Protein AF-A0A0M8PKC6-F1 (afdb_monomer)

Foldseek 3Di:
DDDDDDPDQPPVNDDQFAQPLVCLQVQPVQFVQLQQAWEWEAEPVLKTADDVLAGDTDRSCVVHSGDDFQKAWRHDRPHHTYIYHYDHDDDDHIDHCVVRLVRHDSNRNSSSVSRSQLSVCVVPPQADPPPRAGWGDGSRSQWIAGPPPRDIGGRDDDDDDD

Structure (mmCIF, N/CA/C/O backbone):
data_AF-A0A0M8PKC6-F1
#
_entry.id   AF-A0A0M8PKC6-F1
#
loop_
_atom_site.group_PDB
_atom_site.id
_atom_site.type_symbol
_atom_site.label_atom_id
_atom_site.label_alt_id
_atom_site.label_comp_id
_atom_site.label_asym_id
_atom_site.label_entity_id
_atom_site.label_seq_id
_atom_site.pdbx_PDB_ins_code
_atom_site.Cartn_x
_atom_site.Cartn_y
_atom_site.Cartn_z
_atom_site.occupancy
_atom_site.B_iso_or_equiv
_atom_site.auth_seq_id
_atom_site.auth_comp_id
_atom_site.auth_asym_id
_atom_site.auth_atom_id
_atom_site.pdbx_PDB_model_num
ATOM 1 N N . MET A 1 1 ? -5.635 -29.860 -12.123 1.00 52.88 1 MET A N 1
ATOM 2 C CA . MET A 1 1 ? -4.457 -29.825 -11.229 1.00 52.88 1 MET A CA 1
ATOM 3 C C . MET A 1 1 ? -4.977 -29.743 -9.805 1.00 52.88 1 MET A C 1
ATOM 5 O O . MET A 1 1 ? -5.808 -28.886 -9.541 1.00 52.88 1 MET A O 1
ATOM 9 N N . SER A 1 2 ? -4.595 -30.678 -8.936 1.00 62.81 2 SER A N 1
ATOM 10 C CA . SER A 1 2 ? -5.022 -30.678 -7.531 1.00 62.81 2 SER A CA 1
ATOM 11 C C . SER A 1 2 ? -4.380 -29.491 -6.814 1.00 62.81 2 SER A C 1
ATOM 13 O O . SER A 1 2 ? -3.155 -29.403 -6.774 1.00 62.81 2 SER A O 1
ATOM 15 N N . ARG A 1 3 ? -5.197 -28.570 -6.291 1.00 74.00 3 ARG A N 1
ATOM 16 C CA . ARG A 1 3 ? -4.736 -27.422 -5.500 1.00 74.00 3 ARG A CA 1
ATOM 17 C C . ARG A 1 3 ? -4.155 -27.956 -4.191 1.00 74.00 3 ARG A C 1
ATOM 19 O O . ARG A 1 3 ? -4.811 -28.737 -3.510 1.00 74.00 3 ARG A O 1
ATOM 26 N N . PHE A 1 4 ? -2.920 -27.585 -3.870 1.00 80.31 4 PHE A N 1
ATOM 27 C CA . PHE A 1 4 ? -2.354 -27.876 -2.555 1.00 80.31 4 PHE A CA 1
ATOM 28 C C . PHE A 1 4 ? -3.183 -27.151 -1.485 1.00 80.31 4 PHE A C 1
ATOM 30 O O . PHE A 1 4 ? -3.513 -25.978 -1.661 1.00 80.31 4 PHE A O 1
ATOM 37 N N . GLN A 1 5 ? -3.535 -27.847 -0.405 1.00 79.94 5 GLN A N 1
ATOM 38 C CA . GLN A 1 5 ? -4.308 -27.295 0.703 1.00 79.94 5 GLN A CA 1
ATOM 39 C C . GLN A 1 5 ? -3.760 -27.852 2.018 1.00 79.94 5 GLN A C 1
ATOM 41 O O . GLN A 1 5 ? -3.502 -29.051 2.127 1.00 79.94 5 GLN A O 1
ATOM 46 N N . LEU A 1 6 ? -3.548 -26.973 2.996 1.00 80.19 6 LEU A N 1
ATOM 47 C CA . LEU A 1 6 ? -3.105 -27.358 4.333 1.00 80.19 6 LEU A CA 1
ATOM 48 C C . LEU A 1 6 ? -4.286 -27.909 5.138 1.00 80.19 6 LEU A C 1
ATOM 50 O O . LEU A 1 6 ? -5.408 -27.423 5.002 1.00 80.19 6 LEU A O 1
ATOM 54 N N . SER A 1 7 ? -4.017 -28.905 5.983 1.00 83.50 7 SER A N 1
ATOM 55 C CA . SER A 1 7 ? -5.028 -29.523 6.848 1.00 83.50 7 SER A CA 1
ATOM 56 C C . SER A 1 7 ? -5.514 -28.578 7.949 1.00 83.50 7 SER A C 1
ATOM 58 O O . SER A 1 7 ? -6.688 -28.610 8.284 1.00 83.50 7 SER A O 1
ATOM 60 N N . ASP A 1 8 ? -4.615 -27.731 8.464 1.00 76.31 8 ASP A N 1
ATOM 61 C CA . ASP A 1 8 ? -4.862 -26.732 9.506 1.00 76.31 8 ASP A CA 1
ATOM 62 C C . ASP A 1 8 ? -3.907 -25.538 9.331 1.00 76.31 8 ASP A C 1
ATOM 64 O O . ASP A 1 8 ? -2.837 -25.664 8.723 1.00 76.31 8 ASP A O 1
ATOM 68 N N . THR A 1 9 ? -4.254 -24.379 9.900 1.00 70.06 9 THR A N 1
ATOM 69 C CA . THR A 1 9 ? -3.369 -23.204 9.920 1.00 70.06 9 THR A CA 1
ATOM 70 C C . THR A 1 9 ? -2.174 -23.457 10.851 1.00 70.06 9 THR A C 1
ATOM 72 O O . THR A 1 9 ? -2.380 -23.696 12.046 1.00 70.06 9 THR A O 1
ATOM 75 N N . PRO A 1 10 ? -0.919 -23.366 10.370 1.00 74.38 10 PRO A N 1
ATOM 76 C CA . PRO A 1 10 ? 0.249 -23.599 11.211 1.00 74.38 10 PRO A CA 1
ATOM 77 C C . PRO A 1 10 ? 0.290 -22.615 12.386 1.00 74.38 10 PRO A C 1
ATOM 79 O O . PRO A 1 10 ? 0.110 -21.410 12.212 1.00 74.38 10 PRO A O 1
ATOM 82 N N . LEU A 1 11 ? 0.573 -23.120 13.591 1.00 64.75 11 LEU A N 1
ATOM 83 C CA . LEU A 1 11 ? 0.477 -22.349 14.840 1.00 64.75 11 LEU A CA 1
ATOM 84 C C . LEU A 1 11 ? 1.395 -21.114 14.888 1.00 64.75 11 LEU A C 1
ATOM 86 O O . LEU A 1 11 ? 1.056 -20.137 15.549 1.00 64.75 11 LEU A O 1
ATOM 90 N N . LEU A 1 12 ? 2.519 -21.147 14.165 1.00 61.53 12 LEU A N 1
ATOM 91 C CA . LEU A 1 12 ? 3.486 -20.045 14.051 1.00 61.53 12 LEU A CA 1
ATOM 92 C C . LEU A 1 12 ? 3.325 -19.223 12.758 1.00 61.53 12 LEU A C 1
ATOM 94 O O . LEU A 1 12 ? 4.128 -18.339 12.490 1.00 61.53 12 LEU A O 1
ATOM 98 N N . SER A 1 13 ? 2.291 -19.503 11.959 1.00 62.03 13 SER A N 1
ATOM 99 C CA . SER A 1 13 ? 1.988 -18.825 10.689 1.00 62.03 13 SER A CA 1
ATOM 100 C C . SER A 1 13 ? 0.776 -17.894 10.805 1.00 62.03 13 SER A C 1
ATOM 102 O O . SER A 1 13 ? 0.073 -17.647 9.824 1.00 62.03 13 SER A O 1
ATOM 104 N N . ARG A 1 14 ? 0.477 -17.399 12.010 1.00 59.38 14 ARG A N 1
ATOM 105 C CA . ARG A 1 14 ? -0.653 -16.492 12.229 1.00 59.38 14 ARG A CA 1
ATOM 106 C C . ARG A 1 14 ? -0.309 -15.101 11.704 1.00 59.38 14 ARG A C 1
ATOM 108 O O . ARG A 1 14 ? 0.184 -14.259 12.443 1.00 59.38 14 ARG A O 1
ATOM 115 N N . ALA A 1 15 ? -0.580 -14.866 10.427 1.00 65.62 15 ALA A N 1
ATOM 116 C CA . ALA A 1 15 ? -0.776 -13.519 9.921 1.00 65.62 15 ALA A CA 1
ATOM 117 C C . ALA A 1 15 ? -2.234 -13.134 10.207 1.00 65.62 15 ALA A C 1
ATOM 119 O O . ALA A 1 15 ? -3.153 -13.842 9.802 1.00 65.62 15 ALA A O 1
ATOM 120 N N . VAL A 1 16 ? -2.454 -12.047 10.950 1.00 78.56 16 VAL A N 1
ATOM 121 C CA . VAL A 1 16 ? -3.814 -11.577 11.291 1.00 78.56 16 VAL A CA 1
ATOM 122 C C . VAL A 1 16 ? -4.527 -10.999 10.055 1.00 78.56 16 VAL A C 1
ATOM 124 O O . VAL A 1 16 ? -5.751 -10.911 10.012 1.00 78.56 16 VAL A O 1
ATOM 127 N N . VAL A 1 17 ? -3.759 -10.686 9.008 1.00 85.88 17 VAL A N 1
ATOM 128 C CA . VAL A 1 17 ? -4.231 -10.318 7.671 1.00 85.88 17 VAL A CA 1
ATOM 129 C C . VAL A 1 17 ? -3.562 -11.232 6.652 1.00 85.88 17 VAL A C 1
ATOM 131 O O . VAL A 1 17 ? -2.344 -11.423 6.703 1.00 85.88 17 VAL A O 1
ATOM 134 N N . ASP A 1 18 ? -4.345 -11.784 5.727 1.00 91.81 18 ASP A N 1
ATOM 135 C CA . ASP A 1 18 ? -3.806 -12.562 4.617 1.00 91.81 18 ASP A CA 1
ATOM 136 C C . ASP A 1 18 ? -3.098 -11.617 3.642 1.00 91.81 18 ASP A C 1
ATOM 138 O O . ASP A 1 18 ? -3.694 -10.668 3.140 1.00 91.81 18 ASP A O 1
ATOM 142 N N . ARG A 1 19 ? -1.815 -11.856 3.375 1.00 91.38 19 ARG A N 1
ATOM 143 C CA . ARG A 1 19 ? -1.032 -11.036 2.443 1.00 91.38 19 ARG A CA 1
ATOM 144 C C . ARG A 1 19 ? -1.402 -11.270 0.980 1.00 91.38 19 ARG A C 1
ATOM 146 O O . ARG A 1 19 ? -1.070 -10.405 0.169 1.00 91.38 19 ARG A O 1
ATOM 153 N N . ALA A 1 20 ? -2.044 -12.402 0.669 1.00 94.19 20 ALA A N 1
ATOM 154 C CA . ALA A 1 20 ? -2.530 -12.789 -0.653 1.00 94.19 20 ALA A CA 1
ATOM 155 C C . ALA A 1 20 ? -1.514 -12.487 -1.771 1.00 94.19 20 ALA A C 1
ATOM 157 O O . ALA A 1 20 ? -1.772 -11.715 -2.698 1.00 94.19 20 ALA A O 1
ATOM 158 N N . GLU A 1 21 ? -0.302 -13.032 -1.632 1.00 93.31 21 GLU A N 1
ATOM 159 C CA . GLU A 1 21 ? 0.834 -12.685 -2.494 1.00 93.31 21 GLU A CA 1
ATOM 160 C C . GLU A 1 21 ? 0.586 -13.051 -3.958 1.00 93.31 21 GLU A C 1
ATOM 162 O O . GLU A 1 21 ? 1.017 -12.335 -4.860 1.00 93.31 21 GLU A O 1
ATOM 167 N N . GLU A 1 22 ? -0.165 -14.124 -4.191 1.00 94.88 22 GLU A N 1
ATOM 168 C CA . GLU A 1 22 ? -0.597 -14.586 -5.503 1.00 94.88 22 GLU A CA 1
ATOM 169 C C . GLU A 1 22 ? -1.474 -13.570 -6.243 1.00 94.88 22 GLU A C 1
ATOM 171 O O . GLU A 1 22 ? -1.471 -13.557 -7.471 1.00 94.88 22 GLU A O 1
ATOM 176 N N . LEU A 1 23 ? -2.179 -12.689 -5.521 1.00 97.06 23 LEU A N 1
ATOM 177 C CA . LEU A 1 23 ? -3.026 -11.663 -6.131 1.00 97.06 23 LEU A CA 1
ATOM 178 C C . LEU A 1 23 ? -2.219 -10.473 -6.647 1.00 97.06 23 LEU A C 1
ATOM 180 O O . LEU A 1 23 ? -2.686 -9.777 -7.539 1.00 97.06 23 LEU A O 1
ATOM 184 N N . ARG A 1 24 ? -1.002 -10.237 -6.138 1.00 96.56 24 ARG A N 1
ATOM 185 C CA . ARG A 1 24 ? -0.193 -9.045 -6.467 1.00 96.56 24 ARG A CA 1
ATOM 186 C C . ARG A 1 24 ? 0.103 -8.908 -7.964 1.00 96.56 24 ARG A C 1
ATOM 188 O O . ARG A 1 24 ? 0.274 -7.796 -8.451 1.00 96.56 24 ARG A O 1
ATOM 195 N N . GLY A 1 25 ? 0.190 -10.027 -8.684 1.00 96.25 25 GLY A N 1
ATOM 196 C CA . GLY A 1 25 ? 0.391 -10.063 -10.137 1.00 96.25 25 GLY A CA 1
ATOM 197 C C . GLY A 1 25 ? -0.889 -10.273 -10.956 1.00 96.25 25 GLY A C 1
ATOM 198 O O . GLY A 1 25 ? -0.829 -10.227 -12.183 1.00 96.25 25 GLY A O 1
ATOM 199 N N . ASP A 1 26 ? -2.035 -10.512 -10.314 1.00 97.56 26 ASP A N 1
ATOM 200 C CA . ASP A 1 26 ? -3.304 -10.812 -10.981 1.00 97.56 26 ASP A CA 1
ATOM 201 C C . ASP A 1 26 ? -4.157 -9.544 -11.111 1.00 97.56 26 ASP A C 1
ATOM 203 O O . ASP A 1 26 ? -5.014 -9.233 -10.280 1.00 97.56 26 ASP A O 1
ATOM 207 N N . ALA A 1 27 ? -3.911 -8.788 -12.183 1.00 95.81 27 ALA A N 1
ATOM 208 C CA . ALA A 1 27 ? -4.622 -7.540 -12.448 1.00 95.81 27 ALA A CA 1
ATOM 209 C C . ALA A 1 27 ? -6.149 -7.723 -12.533 1.00 95.81 27 ALA A C 1
ATOM 211 O O . ALA A 1 27 ? -6.885 -6.830 -12.115 1.00 95.81 27 ALA A O 1
ATOM 212 N N . ALA A 1 28 ? -6.625 -8.869 -13.035 1.00 97.31 28 ALA A N 1
ATOM 213 C CA . ALA A 1 28 ? -8.053 -9.145 -13.149 1.00 97.31 28 ALA A CA 1
ATOM 214 C C . ALA A 1 28 ? -8.680 -9.356 -11.766 1.00 97.31 28 ALA A C 1
ATOM 216 O O . ALA A 1 28 ? -9.654 -8.687 -11.427 1.00 97.31 28 ALA A O 1
ATOM 217 N N . ALA A 1 29 ? -8.075 -10.200 -10.924 1.00 97.25 29 ALA A N 1
ATOM 218 C CA . ALA A 1 29 ? -8.568 -10.423 -9.566 1.00 97.25 29 ALA A CA 1
ATOM 219 C C . ALA A 1 29 ? -8.539 -9.139 -8.719 1.00 97.25 29 ALA A C 1
ATOM 221 O O . ALA A 1 29 ? -9.478 -8.851 -7.971 1.00 97.25 29 ALA A O 1
ATOM 222 N N . LEU A 1 30 ? -7.480 -8.336 -8.847 1.00 97.50 30 LEU A N 1
ATOM 223 C CA . LEU A 1 30 ? -7.350 -7.062 -8.139 1.00 97.50 30 LEU A CA 1
ATOM 224 C C . LEU A 1 30 ? -8.401 -6.039 -8.574 1.00 97.50 30 LEU A C 1
ATOM 226 O O . LEU A 1 30 ? -8.951 -5.346 -7.714 1.00 97.50 30 LEU A O 1
ATOM 230 N N . HIS A 1 31 ? -8.689 -5.966 -9.876 1.00 97.50 31 HIS A N 1
ATOM 231 C CA . HIS A 1 31 ? -9.756 -5.138 -10.428 1.00 97.50 31 HIS A CA 1
ATOM 232 C C . HIS A 1 31 ? -11.129 -5.588 -9.904 1.00 97.50 31 HIS A C 1
ATOM 234 O O . HIS A 1 31 ? -11.867 -4.772 -9.351 1.00 97.50 31 HIS A O 1
ATOM 240 N N . ASP A 1 32 ? -11.437 -6.885 -9.966 1.00 97.62 32 ASP A N 1
ATOM 241 C CA . ASP A 1 32 ? -12.717 -7.440 -9.504 1.00 97.62 32 ASP A CA 1
ATOM 242 C C . ASP A 1 32 ? -12.983 -7.141 -8.017 1.00 97.62 32 ASP A C 1
ATOM 244 O O . ASP A 1 32 ? -14.103 -6.805 -7.614 1.00 97.62 32 ASP A O 1
ATOM 248 N N . GLY A 1 33 ? -11.946 -7.216 -7.179 1.00 97.44 33 GLY A N 1
ATOM 249 C CA . GLY A 1 33 ? -12.057 -6.923 -5.750 1.00 97.44 33 GLY A CA 1
ATOM 250 C C . GLY A 1 33 ? -12.126 -5.432 -5.396 1.00 97.44 33 GLY A C 1
ATOM 251 O O . GLY A 1 33 ? -12.536 -5.099 -4.280 1.00 97.44 33 GLY A O 1
ATOM 252 N N . TRP A 1 34 ? -11.767 -4.525 -6.313 1.00 97.88 34 TRP A N 1
ATOM 253 C CA . TRP A 1 34 ? -11.623 -3.087 -6.041 1.00 97.88 34 TRP A CA 1
ATOM 254 C C . TRP A 1 34 ? -12.919 -2.424 -5.565 1.00 97.88 34 TRP A C 1
ATOM 256 O O . TRP A 1 34 ? -12.915 -1.659 -4.602 1.00 97.88 34 TRP A O 1
ATOM 266 N N . SER A 1 35 ? -14.051 -2.770 -6.181 1.00 97.62 35 SER A N 1
ATOM 267 C CA . SER A 1 35 ? -15.361 -2.170 -5.876 1.00 97.62 35 SER A CA 1
ATOM 268 C C . SER A 1 35 ? -15.793 -2.311 -4.407 1.00 97.62 35 SER A C 1
ATOM 270 O O . SER A 1 35 ? -16.572 -1.503 -3.901 1.00 97.62 35 SER A O 1
ATOM 272 N N . ARG A 1 36 ? -15.278 -3.330 -3.706 1.00 97.94 36 ARG A N 1
ATOM 273 C CA . ARG A 1 36 ? -15.568 -3.624 -2.291 1.00 97.94 36 ARG A CA 1
ATOM 274 C C . ARG A 1 36 ? -14.374 -3.368 -1.370 1.00 97.94 36 ARG A C 1
ATOM 276 O O . ARG A 1 36 ? -14.478 -3.647 -0.169 1.00 97.94 36 ARG A O 1
ATOM 283 N N . ALA A 1 37 ? -13.264 -2.886 -1.922 1.00 98.31 37 ALA A N 1
ATOM 284 C CA . ALA A 1 37 ? -12.000 -2.763 -1.225 1.00 98.31 37 ALA A CA 1
ATOM 285 C C . ALA A 1 37 ? -12.002 -1.614 -0.210 1.00 98.31 37 ALA A C 1
ATOM 287 O O . ALA A 1 37 ? -12.632 -0.569 -0.396 1.00 98.31 37 ALA A O 1
ATOM 288 N N . GLN A 1 38 ? -11.256 -1.828 0.867 1.00 98.44 38 GLN A N 1
ATOM 289 C CA . GLN A 1 38 ? -10.962 -0.829 1.881 1.00 98.44 38 GLN A CA 1
ATOM 290 C C . GLN A 1 38 ? -9.669 -0.101 1.525 1.00 98.44 38 GLN A C 1
ATOM 292 O O . GLN A 1 38 ? -8.723 -0.704 1.017 1.00 98.44 38 GLN A O 1
ATOM 297 N N . LEU A 1 39 ? -9.621 1.193 1.818 1.00 98.25 39 LEU A N 1
ATOM 298 C CA . LEU A 1 39 ? -8.503 2.057 1.4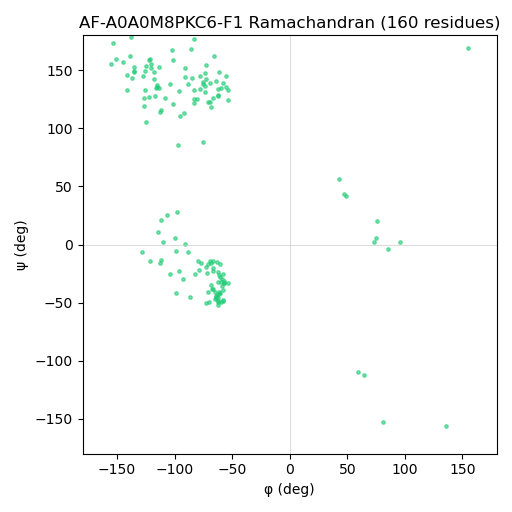79 1.00 98.25 39 LEU A CA 1
ATOM 299 C C . LEU A 1 39 ? -7.984 2.794 2.713 1.00 98.25 39 LEU A C 1
ATOM 301 O O . LEU A 1 39 ? -8.688 3.612 3.307 1.00 98.25 39 LEU A O 1
ATOM 305 N N . LEU A 1 40 ? -6.719 2.559 3.048 1.00 98.38 40 LEU A N 1
ATOM 306 C CA . LEU A 1 40 ? -5.984 3.303 4.060 1.00 98.38 40 LEU A CA 1
ATOM 307 C C . LEU A 1 40 ? -5.243 4.475 3.409 1.00 98.38 40 LEU A C 1
ATOM 309 O O . LEU A 1 40 ? -4.308 4.302 2.626 1.00 98.38 40 LEU A O 1
ATOM 313 N N . ARG A 1 41 ? -5.647 5.700 3.736 1.00 98.06 41 ARG A N 1
ATOM 314 C CA . ARG A 1 41 ? -4.932 6.904 3.295 1.00 98.06 41 ARG A CA 1
ATOM 315 C C . ARG A 1 41 ? -3.765 7.159 4.236 1.00 98.06 41 ARG A C 1
ATOM 317 O O . ARG A 1 41 ? -3.957 7.145 5.449 1.00 98.06 41 ARG A O 1
ATOM 324 N N . VAL A 1 42 ? -2.586 7.434 3.689 1.00 98.38 42 VAL A N 1
ATOM 325 C CA . VAL A 1 42 ? -1.383 7.760 4.466 1.00 98.38 42 VAL A CA 1
ATOM 326 C C . VAL A 1 42 ? -0.818 9.077 3.952 1.00 98.38 42 VAL A C 1
ATOM 328 O O . VAL A 1 42 ? -0.565 9.210 2.756 1.00 98.38 42 VAL A O 1
ATOM 331 N N . ASP A 1 43 ? -0.593 10.066 4.813 1.00 97.50 43 ASP A N 1
ATOM 332 C CA . ASP A 1 43 ? 0.097 11.293 4.390 1.00 97.50 43 ASP A CA 1
ATOM 333 C C . ASP A 1 43 ? 1.625 11.152 4.411 1.00 97.50 43 ASP A C 1
ATOM 335 O O . ASP A 1 43 ? 2.174 10.131 4.824 1.00 97.50 43 ASP A O 1
ATOM 339 N N . ARG A 1 44 ? 2.346 12.194 3.980 1.00 95.94 44 ARG A N 1
ATOM 340 C CA . ARG A 1 44 ? 3.823 12.211 3.963 1.00 95.94 44 ARG A CA 1
ATOM 341 C C . ARG A 1 44 ? 4.480 12.111 5.343 1.00 95.94 44 ARG A C 1
ATOM 343 O O . ARG A 1 44 ? 5.680 11.872 5.421 1.00 95.94 44 ARG A O 1
ATOM 350 N N . ARG A 1 45 ? 3.734 12.326 6.428 1.00 95.38 45 ARG A N 1
ATOM 351 C CA . ARG A 1 45 ? 4.225 12.180 7.805 1.00 95.38 45 ARG A CA 1
ATOM 352 C C . ARG A 1 45 ? 3.995 10.766 8.344 1.00 95.38 45 ARG A C 1
ATOM 354 O O . ARG A 1 45 ? 4.360 10.496 9.485 1.00 95.38 45 ARG A O 1
ATOM 361 N N . GLY A 1 46 ? 3.412 9.872 7.540 1.00 96.69 46 GLY A N 1
ATOM 362 C CA . GLY A 1 46 ? 3.029 8.529 7.964 1.00 96.69 46 GLY A CA 1
ATOM 363 C C . GLY A 1 46 ? 1.772 8.521 8.833 1.00 96.69 46 GLY A C 1
ATOM 364 O O . GLY A 1 46 ? 1.572 7.567 9.584 1.00 96.69 46 GLY A O 1
ATOM 365 N N . GLN A 1 47 ? 0.957 9.580 8.779 1.00 97.62 47 GLN A N 1
ATOM 366 C CA . GLN A 1 47 ? -0.264 9.676 9.569 1.00 97.62 47 GLN A CA 1
ATOM 367 C C . GLN A 1 47 ? -1.448 9.066 8.821 1.00 97.62 47 GLN A C 1
ATOM 369 O O . GLN A 1 47 ? -1.650 9.292 7.622 1.00 97.62 47 GLN A O 1
ATOM 374 N N . VAL A 1 48 ? -2.260 8.322 9.563 1.00 98.06 48 VAL A N 1
ATOM 375 C CA . VAL A 1 48 ? -3.497 7.683 9.100 1.00 98.06 48 VAL A CA 1
ATOM 376 C C . VAL A 1 48 ? -4.680 8.189 9.923 1.00 98.06 48 VAL A C 1
ATOM 378 O O . VAL A 1 48 ? -4.467 8.646 11.053 1.00 98.06 48 VAL A O 1
ATOM 381 N N . PRO A 1 49 ? -5.915 8.145 9.398 1.00 97.81 49 PRO A N 1
ATOM 382 C CA . PRO A 1 49 ? -7.084 8.531 10.164 1.00 97.81 49 PRO A CA 1
ATOM 383 C C . PRO A 1 49 ? -7.423 7.415 11.161 1.00 97.81 49 PRO A C 1
ATOM 385 O O . PRO A 1 49 ? -7.335 6.228 10.834 1.00 97.81 49 PRO A O 1
ATOM 388 N N . VAL A 1 50 ? -7.779 7.802 12.383 1.00 97.50 50 VAL A N 1
ATOM 389 C CA . VAL A 1 50 ? -8.049 6.874 13.490 1.00 97.50 50 VAL A CA 1
ATOM 390 C C . VAL A 1 50 ? -9.315 7.269 14.239 1.00 97.50 50 VAL A C 1
ATOM 392 O O . VAL A 1 50 ? -9.628 8.457 14.355 1.00 97.50 50 VAL A O 1
ATOM 395 N N . ASP A 1 51 ? -10.006 6.272 14.780 1.00 96.44 51 ASP A N 1
ATOM 396 C CA . ASP A 1 51 ? -11.110 6.438 15.724 1.00 96.44 51 ASP A CA 1
ATOM 397 C C . ASP A 1 51 ? -10.799 5.629 16.988 1.00 96.44 51 ASP A C 1
ATOM 399 O O . ASP A 1 51 ? -10.802 4.398 16.977 1.00 96.44 51 ASP A O 1
ATOM 403 N N . GLY A 1 52 ? -10.421 6.331 18.060 1.00 93.06 52 GLY A N 1
ATOM 404 C CA . GLY A 1 52 ? -9.879 5.710 19.268 1.00 93.06 52 GLY A CA 1
ATOM 405 C C . GLY A 1 52 ? -8.612 4.895 18.984 1.00 93.06 52 GLY A C 1
ATOM 406 O O . GLY A 1 52 ? -7.555 5.466 18.700 1.00 93.06 52 GLY A O 1
ATOM 407 N N . ASP A 1 53 ? -8.751 3.573 19.078 1.00 92.38 53 ASP A N 1
ATOM 408 C CA . ASP A 1 53 ? -7.689 2.573 18.917 1.00 92.38 53 ASP A CA 1
ATOM 409 C C . ASP A 1 53 ? -7.871 1.726 17.641 1.00 92.38 53 ASP A C 1
ATOM 411 O O . ASP A 1 53 ? -7.345 0.621 17.545 1.00 92.38 53 ASP A O 1
ATOM 415 N N . ALA A 1 54 ? -8.622 2.230 16.655 1.00 96.12 54 ALA A N 1
ATOM 416 C CA . ALA A 1 54 ? -8.853 1.562 15.375 1.00 96.12 54 ALA A CA 1
ATOM 417 C C . ALA A 1 54 ? -8.484 2.455 14.184 1.00 96.12 54 ALA A C 1
ATOM 419 O O . ALA A 1 54 ? -8.626 3.685 14.221 1.00 96.12 54 ALA A O 1
ATOM 420 N N . LEU A 1 55 ? -8.041 1.828 13.094 1.00 97.25 55 LEU A N 1
ATOM 421 C CA . LEU A 1 55 ? -7.844 2.500 11.814 1.00 97.25 55 LEU A CA 1
ATOM 422 C C . LEU A 1 55 ? -9.182 2.815 11.144 1.00 97.25 55 LEU A C 1
ATOM 424 O O . LEU A 1 55 ? -10.106 2.001 11.122 1.00 97.25 55 LEU A O 1
ATOM 428 N N . VAL A 1 56 ? -9.253 3.978 10.501 1.00 97.62 56 VAL A N 1
ATOM 429 C CA . VAL A 1 56 ? -10.392 4.350 9.661 1.00 97.62 56 VAL A CA 1
ATOM 430 C C . VAL A 1 56 ? -10.027 4.147 8.194 1.00 97.62 56 VAL A C 1
ATOM 432 O O . VAL A 1 56 ? -9.093 4.761 7.671 1.00 97.62 56 VAL A O 1
ATOM 435 N N . PHE A 1 57 ? -10.805 3.304 7.518 1.00 97.62 57 PHE A N 1
ATOM 436 C CA . PHE A 1 57 ? -10.659 3.015 6.095 1.00 97.62 57 PHE A CA 1
ATOM 437 C C . PHE A 1 57 ? -11.744 3.727 5.284 1.00 97.62 57 PHE A C 1
ATOM 439 O O . PHE A 1 57 ? -12.916 3.723 5.658 1.00 97.62 57 PHE A O 1
ATOM 446 N N . ALA A 1 58 ? -11.355 4.290 4.144 1.00 97.31 58 ALA A N 1
ATOM 447 C CA . ALA A 1 58 ? -12.276 4.777 3.122 1.00 97.31 58 ALA A CA 1
ATOM 448 C C . ALA A 1 58 ? -12.683 3.636 2.174 1.00 97.31 58 ALA A C 1
ATOM 450 O O . ALA A 1 58 ? -12.051 2.573 2.159 1.00 97.31 58 ALA A O 1
ATOM 451 N N . ALA A 1 59 ? -13.701 3.854 1.342 1.00 98.06 59 ALA A N 1
ATOM 452 C CA . ALA A 1 59 ? -13.971 2.943 0.234 1.00 98.06 59 ALA A CA 1
ATOM 453 C C . ALA A 1 59 ? -12.983 3.218 -0.911 1.00 98.06 59 ALA A C 1
ATOM 455 O O . ALA A 1 59 ? -12.778 4.370 -1.292 1.00 98.06 59 ALA A O 1
ATOM 456 N N . ALA A 1 60 ? -12.379 2.178 -1.495 1.00 97.56 60 ALA A N 1
ATOM 457 C CA . ALA A 1 60 ? -11.416 2.352 -2.590 1.00 97.56 60 ALA A CA 1
ATOM 458 C C . ALA A 1 60 ? -12.029 3.060 -3.810 1.00 97.56 60 ALA A C 1
ATOM 460 O O . ALA A 1 60 ? -11.369 3.876 -4.453 1.00 97.56 60 ALA A O 1
ATOM 461 N N . VAL A 1 61 ? -13.327 2.843 -4.048 1.00 97.50 61 VAL A N 1
ATOM 462 C CA . VAL A 1 61 ? -14.099 3.506 -5.109 1.00 97.50 61 VAL A CA 1
ATOM 463 C C . VAL A 1 61 ? -14.164 5.031 -4.986 1.00 97.50 61 VAL A C 1
ATOM 465 O O . VAL A 1 61 ? -14.454 5.704 -5.970 1.00 97.50 61 VAL A O 1
ATOM 468 N N . GLU A 1 62 ? -13.851 5.604 -3.818 1.00 95.38 62 GLU A N 1
ATOM 469 C CA . GLU A 1 62 ? -13.712 7.058 -3.664 1.00 95.38 62 GLU A CA 1
ATOM 470 C C . GLU A 1 62 ? -12.519 7.629 -4.448 1.00 95.38 62 GLU A C 1
ATOM 472 O O . GLU A 1 62 ? -12.515 8.820 -4.751 1.00 95.38 62 GLU A O 1
ATOM 477 N N . LEU A 1 63 ? -11.501 6.817 -4.769 1.00 93.38 63 LEU A N 1
ATOM 478 C CA . LEU A 1 63 ? -10.394 7.232 -5.644 1.00 93.38 63 LEU A CA 1
ATOM 479 C C . LEU A 1 63 ? -10.737 7.115 -7.131 1.00 93.38 63 LEU A C 1
ATOM 481 O O . LEU A 1 63 ? -10.133 7.803 -7.951 1.00 93.38 63 LEU A O 1
ATOM 485 N N . GLY A 1 64 ? -11.665 6.228 -7.481 1.00 94.75 64 GLY A N 1
ATOM 486 C CA . GLY A 1 64 ? -12.015 5.909 -8.858 1.00 94.75 64 GLY A CA 1
ATOM 487 C C . GLY A 1 64 ? -12.604 4.503 -8.996 1.00 94.75 64 GLY A C 1
ATOM 488 O O . GLY A 1 64 ? -12.539 3.709 -8.058 1.00 94.75 64 GLY A O 1
ATOM 489 N N . PRO A 1 65 ? -13.176 4.170 -10.166 1.00 94.81 65 PRO A N 1
ATOM 490 C CA . PRO A 1 65 ? -13.836 2.883 -10.393 1.00 94.81 65 PRO A CA 1
ATOM 491 C C . PRO A 1 65 ? -12.873 1.685 -10.433 1.00 94.81 65 PRO A C 1
ATOM 493 O O . PRO A 1 65 ? -13.332 0.553 -10.321 1.00 94.81 65 PRO A O 1
ATOM 496 N N . GLU A 1 66 ? -11.564 1.922 -10.562 1.00 95.75 66 GLU A N 1
ATOM 497 C CA . GLU A 1 66 ? -10.519 0.900 -10.707 1.00 95.75 66 GLU A CA 1
ATOM 498 C C . GLU A 1 66 ? -9.277 1.249 -9.865 1.00 95.75 66 GLU A C 1
ATOM 500 O O . GLU A 1 66 ? -9.116 2.421 -9.497 1.00 95.75 66 GLU A O 1
ATOM 505 N N . PRO A 1 67 ? -8.381 0.277 -9.580 1.00 94.94 67 PRO A N 1
ATOM 506 C CA . PRO A 1 67 ? -7.118 0.548 -8.902 1.00 94.94 67 PRO A CA 1
ATOM 507 C C . PRO A 1 67 ? -6.303 1.641 -9.602 1.00 94.94 67 PRO A C 1
ATOM 509 O O . PRO A 1 67 ? -5.988 1.546 -10.787 1.00 94.94 67 PRO A O 1
ATOM 512 N N . VAL A 1 68 ? -5.950 2.689 -8.856 1.00 92.75 68 VAL A N 1
ATOM 513 C CA . VAL A 1 68 ? -5.235 3.854 -9.399 1.00 92.75 68 VAL A CA 1
ATOM 514 C C . VAL A 1 68 ? -3.712 3.695 -9.301 1.00 92.75 68 VAL A C 1
ATOM 516 O O . VAL A 1 68 ? -3.220 3.068 -8.356 1.00 92.75 68 VAL A O 1
ATOM 519 N N . PRO A 1 69 ? -2.931 4.316 -10.208 1.00 91.00 69 PRO A N 1
ATOM 520 C CA . PRO A 1 69 ? -1.478 4.365 -10.078 1.00 91.00 69 PRO A CA 1
ATOM 521 C C . PRO A 1 69 ? -1.038 4.919 -8.716 1.00 91.00 69 PRO A C 1
ATOM 523 O O . PRO A 1 69 ? -1.537 5.945 -8.256 1.00 91.00 69 PRO A O 1
ATOM 526 N N . GLY A 1 70 ? -0.086 4.241 -8.071 1.00 91.56 70 GLY A N 1
ATOM 527 C CA . GLY A 1 70 ? 0.438 4.623 -6.75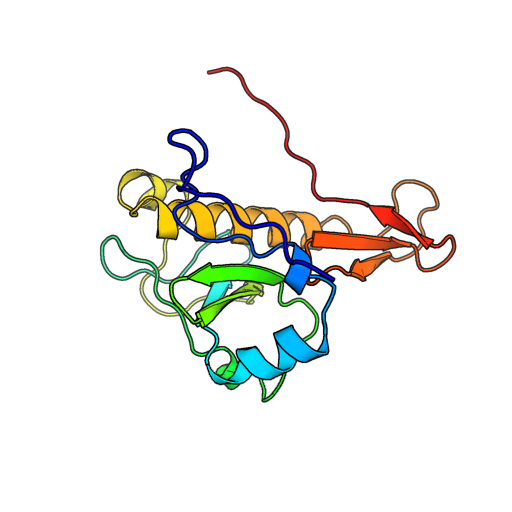5 1.00 91.56 70 GLY A CA 1
ATOM 528 C C . GLY A 1 70 ? -0.361 4.101 -5.554 1.00 91.56 70 GLY A C 1
ATOM 529 O O . GLY A 1 70 ? 0.084 4.286 -4.421 1.00 91.56 70 GLY A O 1
ATOM 530 N N . ALA A 1 71 ? -1.497 3.428 -5.769 1.00 97.38 71 ALA A N 1
ATOM 531 C CA . ALA A 1 71 ? -2.108 2.602 -4.733 1.00 97.38 71 ALA A CA 1
ATOM 532 C C . ALA A 1 71 ? -1.329 1.283 -4.578 1.00 97.38 71 ALA A C 1
ATOM 534 O O . ALA A 1 71 ? -0.913 0.680 -5.567 1.00 97.38 71 ALA A O 1
ATOM 535 N N . VAL A 1 72 ? -1.148 0.831 -3.337 1.00 98.38 72 VAL A N 1
ATOM 536 C CA . VAL A 1 72 ? -0.445 -0.416 -3.003 1.00 98.38 72 VAL A CA 1
ATOM 537 C C . VAL A 1 72 ? -1.407 -1.414 -2.369 1.00 98.38 72 VAL A C 1
ATOM 539 O O . VAL A 1 72 ? -2.207 -1.046 -1.507 1.00 98.38 72 VAL A O 1
ATOM 542 N N . PHE A 1 73 ? -1.351 -2.673 -2.791 1.00 98.50 73 PHE A N 1
ATOM 543 C CA . PHE A 1 73 ? -2.188 -3.742 -2.249 1.00 98.50 73 PHE A CA 1
ATOM 544 C C . PHE A 1 73 ? -1.563 -4.292 -0.965 1.00 98.50 73 PHE A C 1
ATOM 546 O O . PHE A 1 73 ? -0.407 -4.700 -0.967 1.00 98.50 73 PHE A O 1
ATOM 553 N N . LEU A 1 74 ? -2.303 -4.311 0.141 1.00 98.12 74 LEU A N 1
ATOM 554 C CA . LEU A 1 74 ? -1.795 -4.774 1.439 1.00 98.12 74 LEU A CA 1
ATOM 555 C C . LEU A 1 74 ? -2.149 -6.235 1.729 1.00 98.12 74 LEU A C 1
ATOM 557 O O . LE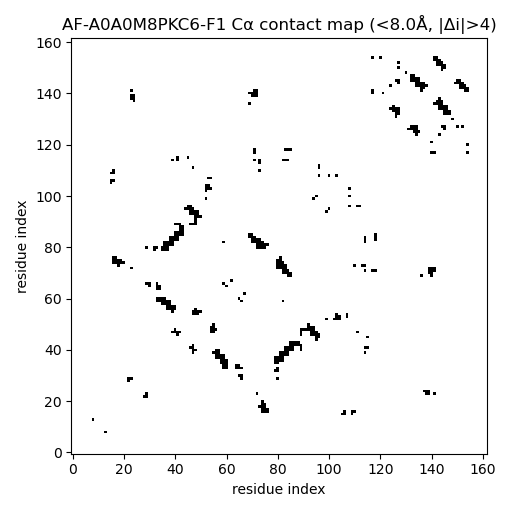U A 1 74 ? -1.469 -6.872 2.534 1.00 98.12 74 LEU A O 1
ATOM 561 N N . GLY A 1 75 ? -3.203 -6.744 1.089 1.00 97.31 75 GLY A N 1
ATOM 562 C CA . GLY A 1 75 ? -3.722 -8.086 1.312 1.00 97.31 75 GLY A CA 1
ATOM 563 C C . GLY A 1 75 ? -5.245 -8.121 1.407 1.00 97.31 75 GLY A C 1
ATOM 564 O O . GLY A 1 75 ? -5.950 -7.233 0.916 1.00 97.31 75 GLY A O 1
ATOM 565 N N . VAL A 1 76 ? -5.752 -9.156 2.069 1.00 96.81 76 VAL A N 1
ATOM 566 C CA . VAL A 1 76 ? -7.173 -9.427 2.271 1.00 96.81 76 VAL A CA 1
ATOM 567 C C . VAL A 1 76 ? -7.479 -9.506 3.766 1.00 96.81 76 VAL A C 1
ATOM 569 O O . VAL A 1 76 ? -6.867 -10.272 4.514 1.00 96.81 76 VAL A O 1
ATOM 572 N N . ARG A 1 77 ? -8.464 -8.719 4.210 1.00 94.00 77 ARG A N 1
ATOM 573 C CA . ARG A 1 77 ? -9.031 -8.788 5.564 1.00 94.00 77 ARG A CA 1
ATOM 574 C C . ARG A 1 77 ? -10.468 -9.287 5.460 1.00 94.00 77 ARG A C 1
ATOM 576 O O . ARG A 1 77 ? -11.326 -8.610 4.897 1.00 94.00 77 ARG A O 1
ATOM 583 N N . GLY A 1 78 ? -10.726 -10.482 5.990 1.00 91.19 78 GLY A N 1
ATOM 584 C CA . GLY A 1 78 ? -12.001 -11.167 5.767 1.00 91.19 78 GLY A CA 1
ATOM 585 C C . GLY A 1 78 ? -12.164 -11.517 4.286 1.00 91.19 78 GLY A C 1
ATOM 586 O O . GLY A 1 78 ? -11.423 -12.342 3.769 1.00 91.19 78 GLY A O 1
ATOM 587 N N . ASP A 1 79 ? -13.111 -10.876 3.604 1.00 91.94 79 ASP A N 1
ATOM 588 C CA . ASP A 1 79 ? -13.404 -11.066 2.177 1.00 91.94 79 ASP A CA 1
ATOM 589 C C . ASP A 1 79 ? -13.113 -9.817 1.319 1.00 91.94 79 ASP A C 1
ATOM 591 O O . ASP A 1 79 ? -13.539 -9.735 0.159 1.00 91.94 79 ASP A O 1
ATOM 595 N N . ARG A 1 80 ? -12.431 -8.818 1.898 1.00 96.62 80 ARG A N 1
ATOM 596 C CA . ARG A 1 80 ? -12.174 -7.518 1.270 1.00 96.62 80 ARG A CA 1
ATOM 597 C C . ARG A 1 80 ? -10.695 -7.292 1.042 1.00 96.62 80 ARG A C 1
ATOM 599 O O . ARG A 1 80 ? -9.876 -7.478 1.940 1.00 96.62 80 ARG A O 1
ATOM 606 N N . HIS A 1 81 ? -10.382 -6.805 -0.152 1.00 98.25 81 HIS A N 1
ATOM 607 C CA . HIS A 1 81 ? -9.065 -6.267 -0.451 1.00 98.25 81 HIS A CA 1
ATOM 608 C C . HIS A 1 81 ? -8.814 -5.035 0.416 1.00 98.25 81 HIS A C 1
ATOM 610 O O . HIS A 1 81 ? -9.711 -4.206 0.601 1.00 98.25 81 HIS A O 1
ATOM 616 N N . VAL A 1 82 ? -7.589 -4.895 0.903 1.00 98.56 82 VAL A N 1
ATOM 617 C CA . VAL A 1 82 ? -7.130 -3.703 1.609 1.00 98.56 82 VAL A CA 1
ATOM 618 C C . VAL A 1 82 ? -6.002 -3.080 0.804 1.00 98.56 82 VAL A C 1
ATOM 620 O O . VAL A 1 82 ? -5.034 -3.749 0.448 1.00 98.56 82 VAL A O 1
ATOM 623 N N . TRP A 1 83 ? -6.133 -1.794 0.513 1.00 98.69 83 TRP A N 1
ATOM 624 C CA . TRP A 1 83 ? -5.154 -1.008 -0.226 1.00 98.69 83 TRP A CA 1
ATOM 625 C C . TRP A 1 83 ? -4.695 0.177 0.609 1.00 98.69 83 TRP A C 1
ATOM 627 O O . TRP A 1 83 ? -5.410 0.627 1.505 1.00 98.69 83 TRP A O 1
ATOM 637 N N . ALA A 1 84 ? -3.533 0.728 0.285 1.00 98.62 84 ALA A N 1
ATOM 638 C CA . ALA A 1 84 ? -3.116 2.028 0.782 1.00 98.62 84 ALA A CA 1
ATOM 639 C C . ALA A 1 84 ? -2.756 2.979 -0.351 1.00 98.62 84 ALA A C 1
ATOM 641 O O . ALA A 1 84 ? -2.348 2.561 -1.431 1.00 98.62 84 ALA A O 1
ATOM 642 N N . VAL A 1 85 ? -2.893 4.274 -0.090 1.00 98.06 85 VAL A N 1
ATOM 643 C CA . VAL A 1 85 ? -2.502 5.324 -1.031 1.00 98.06 85 VAL A CA 1
ATOM 644 C C . VAL A 1 85 ? -1.870 6.492 -0.290 1.00 98.06 85 VAL A C 1
ATOM 646 O O . VAL A 1 85 ? -2.272 6.838 0.828 1.00 98.06 85 VAL A O 1
ATOM 649 N N . ARG A 1 86 ? -0.897 7.134 -0.937 1.00 97.50 86 ARG A N 1
ATOM 650 C CA . ARG A 1 86 ? -0.342 8.398 -0.461 1.00 97.50 86 ARG A CA 1
ATOM 651 C C . ARG A 1 86 ? -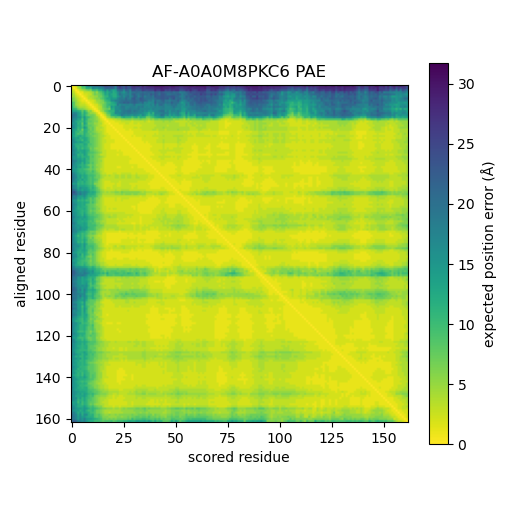1.336 9.534 -0.713 1.00 97.50 86 ARG A C 1
ATOM 653 O O . ARG A 1 86 ? -1.816 9.708 -1.830 1.00 97.50 86 ARG A O 1
ATOM 660 N N . VAL A 1 87 ? -1.588 10.356 0.302 1.00 96.50 87 VAL A N 1
ATOM 661 C CA . VAL A 1 87 ? -2.357 11.606 0.179 1.00 96.50 87 VAL A CA 1
ATOM 662 C C . VAL A 1 87 ? -1.530 12.814 0.614 1.00 96.50 87 VAL A C 1
ATOM 664 O O . VAL A 1 87 ? -0.525 12.688 1.315 1.00 96.50 87 VAL A O 1
ATOM 667 N N . LEU A 1 88 ? -1.929 14.011 0.180 1.00 93.38 88 LEU A N 1
ATOM 668 C CA . LEU A 1 88 ? -1.206 15.243 0.514 1.00 93.38 88 LEU A CA 1
ATOM 669 C C . LEU A 1 88 ? -1.373 15.637 1.983 1.00 93.38 88 LEU A C 1
ATOM 671 O O . LEU A 1 88 ? -0.414 16.083 2.609 1.00 93.38 88 LEU A O 1
ATOM 675 N N . ALA A 1 89 ? -2.587 15.483 2.503 1.00 90.31 89 ALA A N 1
ATOM 676 C CA . ALA A 1 89 ? -2.950 15.787 3.874 1.00 90.31 89 ALA A CA 1
ATOM 677 C C . ALA A 1 89 ? -4.169 14.957 4.273 1.00 90.31 89 ALA A C 1
ATOM 679 O O . ALA A 1 89 ? -4.970 14.564 3.422 1.00 90.31 89 ALA A O 1
ATOM 680 N N . GLN A 1 90 ? -4.302 14.733 5.572 1.00 91.62 90 GLN A N 1
ATOM 681 C CA . GLN A 1 90 ? -5.449 14.069 6.170 1.00 91.62 90 GLN A CA 1
ATOM 682 C C . GLN A 1 90 ? -6.402 15.089 6.791 1.00 91.62 90 GLN A C 1
ATOM 684 O O . GLN A 1 90 ? -6.009 16.201 7.147 1.00 91.62 90 GLN A O 1
ATOM 689 N N . THR A 1 91 ? -7.653 14.682 6.967 1.00 86.31 91 THR A N 1
ATOM 690 C CA . THR A 1 91 ? -8.684 15.454 7.667 1.00 86.31 91 THR A CA 1
ATOM 691 C C . THR A 1 91 ? -9.169 14.695 8.896 1.00 86.31 91 THR A C 1
ATOM 693 O O . THR A 1 91 ? -9.240 13.470 8.867 1.00 86.31 91 THR A O 1
ATOM 696 N N . GLY A 1 92 ? -9.568 15.415 9.945 1.00 91.88 92 GLY A N 1
ATOM 697 C CA . GLY A 1 92 ? -10.072 14.810 11.181 1.00 91.88 92 GLY A CA 1
ATOM 698 C C . GLY A 1 92 ? -8.960 14.333 12.118 1.00 91.88 92 GLY A C 1
ATOM 699 O O . GLY A 1 92 ? -7.865 14.896 12.138 1.00 91.88 92 GLY A O 1
ATOM 700 N N . THR A 1 93 ? -9.266 13.321 12.930 1.00 96.56 93 THR A N 1
ATOM 701 C CA . THR A 1 93 ? -8.342 12.761 13.924 1.00 96.56 93 THR A CA 1
ATOM 702 C C . THR A 1 93 ? -7.366 11.796 13.262 1.00 96.56 93 THR A C 1
ATOM 704 O O . THR A 1 93 ? -7.775 10.847 12.597 1.00 96.56 93 THR A O 1
ATOM 707 N N . VAL A 1 94 ? -6.065 12.040 13.444 1.00 97.19 94 VAL A N 1
ATOM 708 C CA . VAL A 1 94 ? -4.996 11.266 12.798 1.00 97.19 94 VAL A CA 1
ATOM 709 C C . VAL A 1 94 ? -3.885 10.908 13.773 1.00 97.19 94 VAL A C 1
ATOM 711 O O . VAL A 1 94 ? -3.607 11.648 14.722 1.00 97.19 94 VAL A O 1
ATOM 714 N N . ALA A 1 95 ? -3.200 9.802 13.505 1.00 96.88 95 ALA A N 1
ATOM 715 C CA . ALA A 1 95 ? -2.050 9.360 14.282 1.00 96.88 95 ALA A CA 1
ATOM 716 C C . ALA A 1 95 ? -0.990 8.683 13.406 1.00 96.88 95 ALA A C 1
ATOM 718 O O . ALA A 1 95 ? -1.285 8.192 12.321 1.00 96.88 95 ALA A O 1
ATOM 719 N N . ASP A 1 96 ? 0.251 8.674 13.892 1.00 96.56 96 ASP A N 1
ATOM 720 C CA . ASP A 1 96 ? 1.351 7.894 13.322 1.00 96.56 96 ASP A CA 1
ATOM 721 C C . ASP A 1 96 ? 1.618 6.634 14.162 1.00 96.56 96 ASP A C 1
ATOM 723 O O . ASP A 1 96 ? 1.149 6.520 15.298 1.00 96.56 96 ASP A O 1
ATOM 727 N N . LEU A 1 97 ? 2.410 5.708 13.615 1.00 95.19 97 LEU A N 1
ATOM 728 C CA . LEU A 1 97 ? 2.734 4.427 14.253 1.00 95.19 97 LEU A CA 1
ATOM 729 C C . LEU A 1 97 ? 3.287 4.579 15.676 1.00 95.19 97 LEU A C 1
ATOM 731 O O . LEU A 1 97 ? 3.000 3.740 16.522 1.00 95.19 97 LEU A O 1
ATOM 735 N N . ARG A 1 98 ? 4.035 5.651 15.978 1.00 94.12 98 ARG A N 1
ATOM 736 C CA . ARG A 1 98 ? 4.599 5.853 17.323 1.00 94.12 98 ARG A CA 1
ATOM 737 C C . ARG A 1 98 ? 3.535 6.228 18.350 1.00 94.12 98 ARG A C 1
ATOM 739 O O . ARG A 1 98 ? 3.763 6.044 19.535 1.00 94.12 98 ARG A O 1
ATOM 746 N N . ARG A 1 99 ? 2.409 6.804 17.919 1.00 92.94 99 ARG A N 1
ATOM 747 C CA . ARG A 1 99 ? 1.334 7.281 18.807 1.00 92.94 99 ARG A CA 1
ATOM 748 C C . ARG A 1 99 ? 0.228 6.261 19.058 1.00 92.94 99 ARG A C 1
ATOM 750 O O . ARG A 1 99 ? -0.449 6.351 20.082 1.00 92.94 99 ARG A O 1
ATOM 757 N N . VAL A 1 100 ? -0.033 5.375 18.100 1.00 93.50 100 VAL A N 1
ATOM 758 C CA . VAL A 1 100 ? -1.146 4.408 18.180 1.00 93.50 100 VAL A CA 1
ATOM 759 C C . VAL A 1 100 ? -0.703 2.955 18.092 1.00 93.50 100 VAL A C 1
ATOM 761 O O . VAL A 1 100 ? -1.489 2.091 18.450 1.00 93.50 100 VAL A O 1
ATOM 764 N N . GLY A 1 101 ? 0.534 2.666 17.675 1.00 87.50 101 GLY A N 1
ATOM 765 C CA . GLY A 1 101 ? 0.960 1.303 17.345 1.00 87.50 101 GLY A CA 1
ATOM 766 C C . GLY A 1 101 ? 0.788 0.278 18.469 1.00 87.50 101 GLY A C 1
ATOM 767 O O . GLY A 1 101 ? 0.463 -0.862 18.183 1.00 87.50 101 GLY A O 1
ATOM 768 N N . GLU A 1 102 ? 0.947 0.681 19.732 1.00 89.62 102 GLU A N 1
ATOM 769 C CA . GLU A 1 102 ? 0.772 -0.197 20.905 1.00 89.62 102 GLU A CA 1
ATOM 770 C C . GLU A 1 102 ? -0.693 -0.424 21.318 1.00 89.62 102 GLU A C 1
ATOM 772 O O . GLU A 1 102 ? -0.970 -1.296 22.138 1.00 89.62 102 GLU A O 1
ATOM 777 N N . ARG A 1 103 ? -1.618 0.389 20.793 1.00 93.00 103 ARG A N 1
ATOM 778 C CA . ARG A 1 103 ? -3.054 0.344 21.108 1.00 93.00 103 ARG A CA 1
ATOM 779 C C . ARG A 1 103 ? -3.884 -0.303 20.003 1.00 93.00 103 ARG A C 1
ATOM 781 O O . ARG A 1 103 ? -4.957 -0.819 20.294 1.00 93.00 103 ARG A O 1
ATOM 788 N N . LEU A 1 104 ? -3.398 -0.260 18.760 1.00 94.25 104 LEU A N 1
ATOM 789 C CA . LEU A 1 104 ? -4.023 -0.947 17.631 1.00 94.25 104 LEU A CA 1
ATOM 790 C C . LEU A 1 104 ? -4.040 -2.462 17.865 1.00 94.25 104 LEU A C 1
ATOM 792 O O . LEU A 1 104 ? -3.114 -3.018 18.457 1.00 94.25 104 LEU A O 1
ATOM 796 N N . ASP A 1 105 ? -5.065 -3.133 17.337 1.00 93.38 105 ASP A N 1
ATOM 797 C CA . ASP A 1 105 ? -5.036 -4.591 17.237 1.00 93.38 105 ASP A CA 1
ATOM 798 C C . ASP A 1 105 ? -3.943 -5.064 16.255 1.00 93.38 105 ASP A C 1
ATOM 800 O O . ASP A 1 105 ? -3.448 -4.302 15.419 1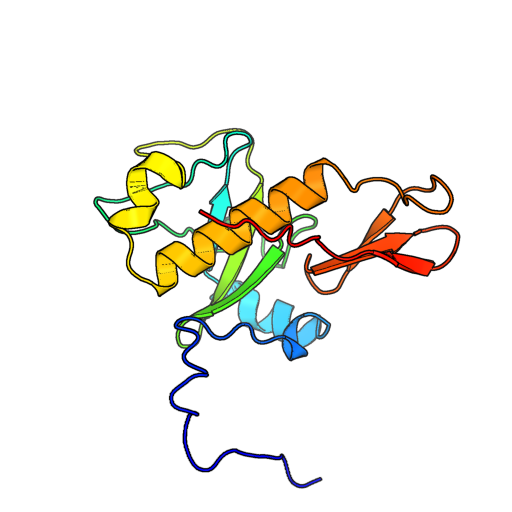.00 93.38 105 ASP A O 1
ATOM 804 N N . ASP A 1 106 ? -3.563 -6.340 16.345 1.00 91.25 106 ASP A N 1
ATOM 805 C CA . ASP A 1 106 ? -2.485 -6.916 15.532 1.00 91.25 106 ASP A CA 1
ATOM 806 C C . ASP A 1 106 ? -2.723 -6.779 14.010 1.00 91.25 106 ASP A C 1
ATOM 808 O O . ASP A 1 106 ? -1.766 -6.657 13.237 1.00 91.25 106 ASP A O 1
ATOM 812 N N . ALA A 1 107 ? -3.984 -6.796 13.554 1.00 92.88 107 ALA A N 1
ATOM 813 C CA . ALA A 1 107 ? -4.324 -6.646 12.137 1.00 92.88 107 ALA A CA 1
ATOM 814 C C . ALA A 1 107 ? -4.116 -5.206 11.666 1.00 92.88 107 ALA A C 1
ATOM 816 O O . ALA A 1 107 ? -3.461 -4.977 10.646 1.00 92.88 107 ALA A O 1
ATOM 817 N N . ASP A 1 108 ? -4.657 -4.243 12.403 1.00 96.06 108 ASP A N 1
ATOM 818 C CA . ASP A 1 108 ? -4.537 -2.820 12.119 1.00 96.06 108 ASP A CA 1
ATOM 819 C C . ASP A 1 108 ? -3.078 -2.368 12.217 1.00 96.06 108 ASP A C 1
ATOM 821 O O . ASP A 1 108 ? -2.576 -1.699 11.310 1.00 96.06 108 ASP A O 1
ATOM 825 N N . ALA A 1 109 ? -2.356 -2.802 13.251 1.00 95.31 109 ALA A N 1
ATOM 826 C CA . ALA A 1 109 ? -0.929 -2.538 13.389 1.00 95.31 109 ALA A CA 1
ATOM 827 C C . ALA A 1 109 ? -0.147 -3.082 12.180 1.00 95.31 109 ALA A C 1
ATOM 829 O O . ALA A 1 109 ? 0.634 -2.351 11.565 1.00 95.31 109 ALA A O 1
ATOM 830 N N . GLY A 1 110 ? -0.405 -4.330 11.773 1.00 94.62 110 GLY A N 1
ATOM 831 C CA . GLY A 1 110 ? 0.234 -4.949 10.610 1.00 94.62 110 GLY A CA 1
ATOM 832 C C . GLY A 1 110 ? -0.058 -4.225 9.289 1.00 94.62 110 GLY A C 1
ATOM 833 O O . GLY A 1 110 ? 0.858 -4.002 8.486 1.00 94.62 110 GLY A O 1
ATOM 834 N N . LEU A 1 111 ? -1.310 -3.810 9.070 1.00 97.31 111 LEU A N 1
ATOM 835 C CA . LEU A 1 111 ? -1.724 -3.039 7.893 1.00 97.31 111 LEU A CA 1
ATOM 836 C C . LEU A 1 111 ? -1.059 -1.664 7.859 1.00 97.31 111 LEU A C 1
ATOM 838 O O . LEU A 1 111 ? -0.510 -1.284 6.825 1.00 97.31 111 LEU A O 1
ATOM 842 N N . MET A 1 112 ? -1.061 -0.934 8.978 1.00 97.75 112 MET A N 1
ATOM 843 C CA . MET A 1 112 ? -0.454 0.395 9.059 1.00 97.75 112 MET A CA 1
ATOM 844 C C . MET A 1 112 ? 1.060 0.333 8.844 1.00 97.75 112 MET A C 1
ATOM 846 O O . MET A 1 112 ? 1.593 1.128 8.068 1.00 97.75 112 MET A O 1
ATOM 850 N N . VAL A 1 113 ? 1.753 -0.623 9.476 1.00 96.69 113 VAL A N 1
ATOM 851 C CA . VAL A 1 113 ? 3.199 -0.832 9.286 1.00 96.69 113 VAL A CA 1
ATOM 852 C C . VAL A 1 113 ? 3.510 -1.105 7.818 1.00 96.69 113 VAL A C 1
ATOM 854 O O . VAL A 1 113 ? 4.377 -0.446 7.243 1.00 96.69 113 VAL A O 1
ATOM 857 N N . THR A 1 114 ? 2.771 -2.023 7.192 1.00 97.19 114 THR A N 1
ATOM 858 C CA . THR A 1 114 ? 2.983 -2.391 5.785 1.00 97.19 114 THR A CA 1
ATOM 859 C C . THR A 1 114 ? 2.715 -1.209 4.852 1.00 97.19 114 THR A C 1
ATOM 861 O O . THR A 1 114 ? 3.539 -0.907 3.991 1.00 97.19 114 THR A O 1
ATOM 864 N N . ALA A 1 115 ? 1.605 -0.493 5.052 1.00 98.25 115 ALA A N 1
ATOM 865 C CA . ALA A 1 115 ? 1.239 0.670 4.250 1.00 98.25 115 ALA A CA 1
ATOM 866 C C . ALA A 1 115 ? 2.294 1.778 4.319 1.00 98.25 115 ALA A C 1
ATOM 868 O O . ALA A 1 115 ? 2.739 2.282 3.288 1.00 98.25 115 ALA A O 1
ATOM 869 N N . VAL A 1 116 ? 2.719 2.145 5.533 1.00 98.00 116 VAL A N 1
ATOM 870 C CA . VAL A 1 116 ? 3.737 3.180 5.740 1.00 98.00 116 VAL A CA 1
ATOM 871 C C . VAL A 1 116 ? 5.067 2.753 5.119 1.00 98.00 116 VAL A C 1
ATOM 873 O O . VAL A 1 116 ? 5.696 3.564 4.442 1.00 98.00 116 VAL A O 1
ATOM 876 N N . ALA A 1 117 ? 5.482 1.495 5.291 1.00 97.50 117 ALA A N 1
ATOM 877 C CA . ALA A 1 117 ? 6.731 0.986 4.731 1.00 97.50 117 ALA A CA 1
ATOM 878 C C . ALA A 1 117 ? 6.745 1.025 3.192 1.00 97.50 117 ALA A C 1
ATOM 880 O O . ALA A 1 117 ? 7.660 1.611 2.612 1.00 97.50 117 ALA A O 1
ATOM 881 N N . LEU A 1 118 ? 5.723 0.466 2.533 1.00 98.00 118 LEU A N 1
ATOM 882 C CA . LEU A 1 118 ? 5.645 0.423 1.066 1.00 98.00 118 LEU A CA 1
ATOM 883 C C . LEU A 1 118 ? 5.583 1.823 0.453 1.00 98.00 118 LEU A C 1
ATOM 885 O O . LEU A 1 118 ? 6.324 2.125 -0.482 1.00 98.00 118 LEU A O 1
ATOM 889 N N . LEU A 1 119 ? 4.738 2.702 0.999 1.00 98.06 119 LEU A N 1
ATOM 890 C CA . LEU A 1 119 ? 4.593 4.056 0.467 1.00 98.06 119 LEU A CA 1
ATOM 891 C C . LEU A 1 119 ? 5.863 4.892 0.685 1.00 98.06 119 LEU A C 1
ATOM 893 O O . LEU A 1 119 ? 6.254 5.644 -0.204 1.00 98.06 119 LEU 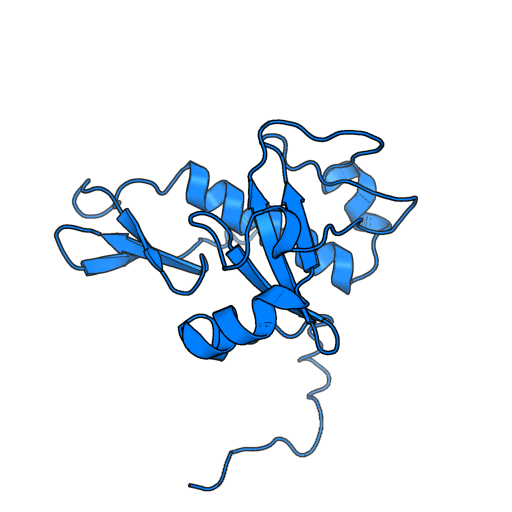A O 1
ATOM 897 N N . ASN A 1 120 ? 6.545 4.748 1.828 1.00 97.06 120 ASN A N 1
ATOM 898 C CA . ASN A 1 120 ? 7.816 5.444 2.067 1.00 97.06 120 ASN A CA 1
ATOM 899 C C . ASN A 1 120 ? 8.927 4.941 1.137 1.00 97.06 120 ASN A C 1
ATOM 901 O O . ASN A 1 120 ? 9.738 5.731 0.653 1.00 97.06 120 ASN A O 1
ATOM 905 N N . TRP A 1 121 ? 8.964 3.635 0.869 1.00 97.50 121 TRP A N 1
ATOM 906 C CA . TRP A 1 121 ? 9.897 3.078 -0.100 1.00 97.50 121 TRP A CA 1
ATOM 907 C C . TRP A 1 121 ? 9.634 3.641 -1.501 1.00 97.50 121 TRP A C 1
ATOM 909 O O . TRP A 1 121 ? 10.551 4.166 -2.128 1.00 97.50 121 TRP A O 1
ATOM 919 N N . HIS A 1 122 ? 8.381 3.645 -1.963 1.00 97.56 122 HIS A N 1
ATOM 920 C CA . HIS A 1 122 ? 8.027 4.221 -3.262 1.00 97.56 122 HIS A CA 1
ATOM 921 C C . HIS A 1 122 ? 8.386 5.702 -3.409 1.00 97.56 122 HIS A C 1
ATOM 923 O O . HIS A 1 122 ? 8.814 6.098 -4.492 1.00 97.56 122 HIS A O 1
ATOM 929 N N . ASP A 1 123 ? 8.272 6.500 -2.344 1.00 95.75 123 ASP A N 1
ATOM 930 C CA . ASP A 1 123 ? 8.647 7.919 -2.372 1.00 95.75 123 ASP A CA 1
ATOM 931 C C . ASP A 1 123 ? 10.149 8.138 -2.661 1.00 95.75 123 ASP A C 1
ATOM 933 O O . ASP A 1 123 ? 10.530 9.198 -3.156 1.00 95.75 123 ASP A O 1
ATOM 937 N N . SER A 1 124 ? 11.005 7.150 -2.373 1.00 95.12 124 SER A N 1
ATOM 938 C CA . SER A 1 124 ? 12.465 7.235 -2.559 1.00 95.12 124 SER A CA 1
ATOM 939 C C . SER A 1 124 ? 13.027 6.331 -3.664 1.00 95.12 124 SER A C 1
ATOM 941 O O . SER A 1 124 ? 14.154 6.546 -4.102 1.00 95.12 124 SER A O 1
ATOM 943 N N . ALA A 1 125 ? 12.253 5.367 -4.165 1.00 96.69 125 ALA A N 1
ATOM 944 C CA . ALA A 1 125 ? 12.698 4.350 -5.124 1.00 96.69 125 ALA A CA 1
ATOM 945 C C . ALA A 1 125 ? 12.352 4.670 -6.594 1.00 96.69 125 ALA A C 1
ATOM 947 O O . ALA A 1 125 ? 12.155 3.764 -7.400 1.00 96.69 125 ALA A O 1
ATOM 948 N N . GLY A 1 126 ? 12.237 5.952 -6.962 1.00 97.44 126 GLY A N 1
ATOM 949 C CA . GLY A 1 126 ? 11.813 6.375 -8.308 1.00 97.44 126 GLY A CA 1
ATOM 950 C C . GLY A 1 126 ? 12.786 6.039 -9.451 1.00 97.44 126 GLY A C 1
ATOM 951 O O . GLY A 1 126 ? 12.394 6.105 -10.616 1.00 97.44 126 GLY A O 1
ATOM 952 N N . PHE A 1 127 ? 14.026 5.667 -9.131 1.00 98.19 127 PHE A N 1
ATOM 953 C CA . PHE A 1 127 ? 15.092 5.355 -10.085 1.00 98.19 127 PHE A CA 1
ATOM 954 C C . PHE A 1 127 ? 15.828 4.087 -9.662 1.00 98.19 127 PHE A C 1
ATOM 956 O O . PHE A 1 127 ? 15.947 3.827 -8.464 1.00 98.19 127 PHE A O 1
ATOM 963 N N . SER A 1 128 ? 16.335 3.319 -10.628 1.00 97.44 128 SER A N 1
ATOM 964 C CA . SER A 1 128 ? 17.057 2.088 -10.329 1.00 97.44 128 SER A CA 1
ATOM 965 C C . SER A 1 128 ? 18.436 2.388 -9.763 1.00 97.44 128 SER A C 1
ATOM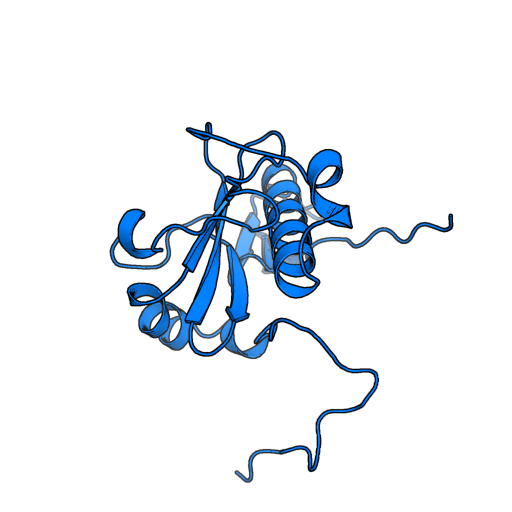 967 O O . SER A 1 128 ? 19.192 3.214 -10.278 1.00 97.44 128 SER A O 1
ATOM 969 N N . SER A 1 129 ? 18.781 1.642 -8.725 1.00 94.00 129 SER A N 1
ATOM 970 C CA . SER A 1 129 ? 20.107 1.637 -8.115 1.00 94.00 129 SER A CA 1
ATOM 971 C C . SER A 1 129 ? 21.204 1.063 -9.022 1.00 94.00 129 SER A C 1
ATOM 973 O O . SER A 1 129 ? 22.381 1.339 -8.792 1.00 94.00 129 SER A O 1
ATOM 975 N N . LEU A 1 130 ? 20.836 0.281 -10.044 1.00 96.62 130 LEU A N 1
ATOM 976 C CA . LEU A 1 130 ? 21.772 -0.393 -10.944 1.00 96.62 130 LEU A CA 1
ATOM 977 C C . LEU A 1 130 ? 22.199 0.490 -12.124 1.00 96.62 130 LEU A C 1
ATOM 979 O O . LEU A 1 130 ? 23.379 0.530 -12.468 1.00 96.62 130 LEU A O 1
ATOM 983 N N . ASP A 1 131 ? 21.241 1.170 -12.755 1.00 97.19 131 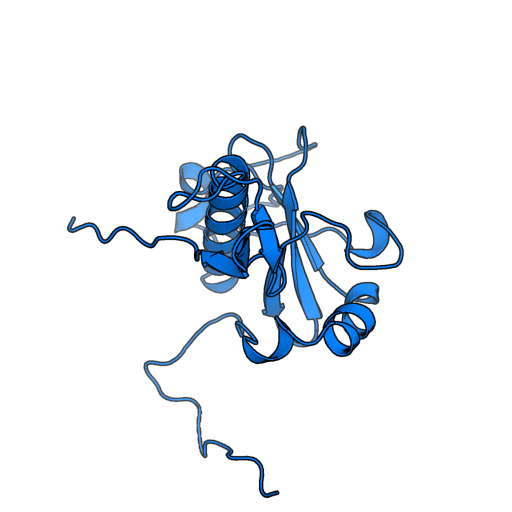ASP A N 1
ATOM 984 C CA . ASP A 1 131 ? 21.436 1.870 -14.033 1.00 97.19 131 ASP A CA 1
ATOM 985 C C . ASP A 1 131 ? 20.969 3.341 -14.029 1.00 97.19 131 ASP A C 1
ATOM 987 O O . ASP A 1 131 ? 21.217 4.067 -14.993 1.00 97.19 131 ASP A O 1
ATOM 991 N N . GLY A 1 132 ? 20.329 3.806 -12.950 1.00 97.50 132 GLY A N 1
ATOM 992 C CA . GLY A 1 132 ? 19.825 5.173 -12.805 1.00 97.50 132 GLY A CA 1
ATOM 993 C C . GLY A 1 132 ? 18.577 5.503 -13.631 1.00 97.50 132 GLY A C 1
ATOM 994 O O . GLY A 1 132 ? 18.119 6.647 -13.590 1.00 97.50 132 GLY A O 1
ATOM 995 N N . ALA A 1 133 ? 18.008 4.553 -14.377 1.00 98.38 133 ALA A N 1
ATOM 996 C CA . ALA A 1 133 ? 16.800 4.777 -15.164 1.00 98.38 133 ALA A CA 1
ATOM 997 C C . ALA A 1 133 ? 15.555 4.892 -14.263 1.00 98.38 133 ALA A C 1
ATOM 999 O O . ALA A 1 133 ? 15.539 4.335 -13.160 1.00 98.38 133 ALA A O 1
ATOM 1000 N N . PRO A 1 134 ? 14.488 5.586 -14.708 1.00 98.50 134 PRO A N 1
ATOM 1001 C CA . PRO A 1 134 ? 13.210 5.578 -14.006 1.00 98.50 134 PRO A CA 1
ATOM 1002 C C . PRO A 1 134 ? 12.688 4.153 -13.814 1.00 98.50 134 PRO A C 1
ATOM 1004 O O . PRO A 1 134 ? 12.849 3.298 -14.691 1.00 98.50 134 PRO A O 1
ATOM 1007 N N . THR A 1 135 ? 12.029 3.914 -12.685 1.00 98.31 135 THR A N 1
ATOM 1008 C CA . THR A 1 135 ? 11.385 2.632 -12.386 1.00 98.31 135 THR A CA 1
ATOM 1009 C C . THR A 1 135 ? 9.871 2.779 -12.334 1.00 98.31 135 THR A C 1
ATOM 1011 O O . THR A 1 135 ? 9.351 3.834 -11.963 1.00 98.31 135 THR A O 1
ATOM 1014 N N . GLU A 1 136 ? 9.154 1.702 -12.634 1.00 97.62 136 GLU A N 1
ATOM 1015 C CA . GLU A 1 136 ? 7.693 1.640 -12.553 1.00 97.62 136 GLU A CA 1
ATOM 1016 C C . GLU A 1 136 ? 7.254 0.628 -11.486 1.00 97.62 136 GLU A C 1
ATOM 1018 O O . GLU A 1 136 ? 7.852 -0.446 -11.403 1.00 97.62 136 GLU A O 1
ATOM 1023 N N . PRO A 1 137 ? 6.239 0.934 -10.651 1.00 97.50 137 PRO A N 1
ATOM 1024 C CA . PRO A 1 137 ? 5.670 -0.043 -9.727 1.00 97.50 137 PRO A CA 1
ATOM 1025 C C . PRO A 1 137 ? 5.142 -1.280 -10.453 1.00 97.50 137 PRO A C 1
ATOM 1027 O O . PRO A 1 137 ? 4.453 -1.169 -11.463 1.00 97.50 137 PRO A O 1
ATOM 1030 N N . THR A 1 138 ? 5.388 -2.450 -9.878 1.00 97.00 138 THR A N 1
ATOM 1031 C CA . THR A 1 138 ? 4.772 -3.715 -10.281 1.00 97.00 138 THR A CA 1
ATOM 1032 C C . THR A 1 138 ? 4.373 -4.514 -9.037 1.00 97.00 138 THR A C 1
ATOM 1034 O O . THR A 1 138 ? 4.510 -4.027 -7.908 1.00 97.00 138 THR A O 1
ATOM 1037 N N . LEU A 1 139 ? 3.772 -5.689 -9.235 1.00 97.25 139 LEU A N 1
ATOM 1038 C CA . LEU A 1 139 ? 3.226 -6.539 -8.171 1.00 97.25 139 LEU A CA 1
ATOM 1039 C C . LEU A 1 139 ? 2.359 -5.746 -7.172 1.00 97.25 139 LEU A C 1
ATOM 1041 O O . LEU A 1 139 ? 2.512 -5.860 -5.955 1.00 97.25 139 LEU A O 1
ATOM 1045 N N . SER A 1 140 ? 1.511 -4.853 -7.694 1.00 97.62 140 SER A N 1
ATOM 1046 C CA . SER A 1 140 ? 0.646 -3.953 -6.913 1.00 97.62 140 SER A CA 1
ATOM 1047 C C . SER A 1 140 ? 1.358 -3.201 -5.787 1.00 97.62 140 SER A C 1
ATOM 1049 O O . SER A 1 140 ? 0.825 -3.054 -4.686 1.00 97.62 140 SER A O 1
ATOM 1051 N N . GLY A 1 141 ? 2.568 -2.720 -6.074 1.00 97.31 141 GLY A N 1
ATOM 1052 C CA . GLY A 1 141 ? 3.367 -1.906 -5.163 1.00 97.31 141 GLY A CA 1
ATOM 1053 C C . GLY A 1 141 ? 4.395 -2.681 -4.340 1.00 97.31 141 GLY A C 1
ATOM 1054 O O . GLY A 1 141 ? 5.101 -2.083 -3.534 1.00 97.31 141 GLY A O 1
ATOM 1055 N N . TRP A 1 142 ? 4.516 -3.996 -4.534 1.00 97.81 142 TRP A N 1
ATOM 1056 C CA . TRP A 1 142 ? 5.510 -4.818 -3.829 1.00 97.81 142 TRP A CA 1
ATOM 1057 C C . TRP A 1 142 ? 6.860 -4.910 -4.533 1.00 97.81 142 TRP A C 1
ATOM 1059 O O . TRP A 1 142 ? 7.809 -5.439 -3.955 1.00 97.81 142 TRP A O 1
ATOM 1069 N N . SER A 1 143 ? 6.968 -4.373 -5.741 1.00 97.94 143 SER A N 1
ATOM 1070 C CA . SER A 1 143 ? 8.240 -4.220 -6.433 1.00 97.94 143 SER A CA 1
ATOM 1071 C C . SER A 1 143 ? 8.195 -3.059 -7.425 1.00 97.94 143 SER A C 1
ATOM 1073 O O . SER A 1 143 ? 7.168 -2.399 -7.621 1.00 97.94 143 SER A O 1
ATOM 1075 N N . ARG A 1 144 ? 9.351 -2.744 -8.004 1.00 98.31 144 ARG A N 1
ATOM 1076 C CA . ARG A 1 144 ? 9.505 -1.771 -9.084 1.00 98.31 144 ARG A CA 1
ATOM 1077 C C . ARG A 1 144 ? 10.457 -2.333 -10.128 1.00 98.31 144 ARG A C 1
ATOM 1079 O O . ARG A 1 144 ? 11.435 -2.971 -9.761 1.00 98.31 144 ARG A O 1
ATOM 1086 N N . ILE A 1 145 ? 10.202 -2.075 -11.406 1.00 98.19 145 ILE A N 1
ATOM 1087 C CA . ILE A 1 145 ? 11.044 -2.538 -12.516 1.00 98.19 145 ILE A CA 1
ATOM 1088 C C . ILE A 1 145 ? 11.702 -1.346 -13.213 1.00 98.19 145 ILE A C 1
ATOM 1090 O O . ILE A 1 145 ? 11.037 -0.349 -13.496 1.00 98.19 145 ILE A O 1
ATOM 1094 N N . SER A 1 146 ? 13.005 -1.446 -13.493 1.00 98.38 146 SER A N 1
ATOM 1095 C CA . SER A 1 146 ? 13.730 -0.487 -14.336 1.00 98.38 146 SER A CA 1
ATOM 1096 C C . SER A 1 146 ? 13.164 -0.481 -15.754 1.00 98.38 146 SER A C 1
ATOM 1098 O O . SER A 1 146 ? 13.076 -1.524 -16.405 1.00 98.38 146 SER A O 1
ATOM 1100 N N . THR A 1 147 ? 12.835 0.708 -16.257 1.00 98.12 147 THR A N 1
ATOM 1101 C CA . THR A 1 147 ? 12.281 0.897 -17.609 1.00 98.12 147 THR A CA 1
ATOM 1102 C C . THR A 1 147 ? 13.282 0.608 -18.731 1.00 98.12 147 THR A C 1
ATOM 1104 O O . THR A 1 147 ? 12.877 0.437 -19.879 1.00 98.12 147 THR A O 1
ATOM 1107 N N . SER A 1 148 ? 14.583 0.541 -18.430 1.00 97.94 148 SER A N 1
ATOM 1108 C CA . SER A 1 148 ? 15.636 0.300 -19.425 1.00 97.94 148 SER A CA 1
ATOM 1109 C C . SER A 1 148 ? 16.091 -1.162 -19.472 1.00 97.94 148 SER A C 1
ATOM 1111 O O . SER A 1 148 ? 16.308 -1.701 -20.556 1.00 97.94 148 SER A O 1
ATOM 1113 N N . THR A 1 149 ? 16.242 -1.806 -18.311 1.00 97.62 149 THR A N 1
ATOM 1114 C CA . THR A 1 149 ? 16.858 -3.138 -18.185 1.00 97.62 149 THR A CA 1
ATOM 1115 C C . THR A 1 149 ? 15.887 -4.229 -17.754 1.00 97.62 149 THR A C 1
ATOM 1117 O O . THR A 1 149 ? 16.212 -5.409 -17.879 1.00 97.62 149 THR A O 1
ATOM 1120 N N . GLY A 1 150 ? 14.711 -3.870 -17.235 1.00 97.25 150 GLY A N 1
ATOM 1121 C CA . GLY A 1 150 ? 13.788 -4.830 -16.635 1.00 97.25 150 GLY A CA 1
ATOM 1122 C C . GLY A 1 150 ? 14.222 -5.323 -15.249 1.00 97.25 150 GLY A C 1
ATOM 1123 O O . GLY A 1 150 ? 13.578 -6.214 -14.703 1.00 97.25 150 GLY A O 1
ATOM 1124 N N . HIS A 1 151 ? 15.299 -4.773 -14.672 1.00 97.62 151 HIS A N 1
ATOM 1125 C CA . HIS A 1 151 ? 15.759 -5.153 -13.337 1.00 97.62 151 HIS A CA 1
ATOM 1126 C C . HIS A 1 151 ? 14.693 -4.835 -12.284 1.00 97.62 151 HIS A C 1
ATOM 1128 O O . HIS A 1 151 ? 14.220 -3.699 -12.204 1.00 97.62 151 HIS A O 1
ATOM 1134 N N . GLU A 1 152 ? 14.340 -5.830 -11.474 1.00 97.81 152 GLU A N 1
ATOM 1135 C CA . GLU A 1 152 ? 13.319 -5.710 -10.438 1.00 97.81 152 GLU A CA 1
ATOM 1136 C C . GLU A 1 152 ? 13.943 -5.406 -9.071 1.00 97.81 152 GLU A C 1
ATOM 1138 O O . GLU A 1 152 ? 14.896 -6.049 -8.631 1.00 97.81 152 GLU A O 1
ATOM 1143 N N . GLU A 1 153 ? 13.386 -4.414 -8.387 1.00 97.38 153 GLU A N 1
ATOM 1144 C CA . GLU A 1 153 ? 13.775 -3.985 -7.051 1.00 97.38 153 GLU A CA 1
ATOM 1145 C C . GLU A 1 153 ? 12.612 -4.171 -6.074 1.00 97.38 153 GLU A C 1
ATOM 1147 O O . GLU A 1 153 ? 11.450 -3.918 -6.400 1.00 97.38 153 GLU A O 1
ATOM 1152 N N . PHE A 1 154 ? 12.942 -4.573 -4.847 1.00 97.19 154 PHE A N 1
ATOM 1153 C CA . PHE A 1 154 ? 11.978 -4.872 -3.790 1.00 97.19 154 PHE A CA 1
ATOM 1154 C C . PHE A 1 154 ? 12.203 -3.966 -2.568 1.00 97.19 154 PHE A C 1
ATOM 1156 O O . PHE A 1 154 ? 13.343 -3.553 -2.314 1.00 97.19 154 PHE A O 1
ATOM 1163 N N . PRO A 1 155 ? 11.154 -3.676 -1.773 1.00 95.31 155 PRO A N 1
ATOM 1164 C CA . PRO A 1 155 ? 11.302 -2.981 -0.503 1.00 95.31 155 PRO A CA 1
ATOM 1165 C C . PRO A 1 155 ? 12.289 -3.706 0.416 1.00 95.31 155 PRO A C 1
ATOM 1167 O O . PRO A 1 155 ? 12.228 -4.925 0.594 1.00 95.31 155 PRO A O 1
ATOM 1170 N N . ARG A 1 156 ? 13.186 -2.948 1.047 1.00 91.88 156 ARG A N 1
ATOM 1171 C CA . ARG A 1 156 ? 14.139 -3.491 2.020 1.00 91.88 156 ARG A CA 1
ATOM 1172 C C . ARG A 1 156 ? 13.513 -3.585 3.408 1.00 91.88 156 ARG A C 1
ATOM 1174 O O . ARG A 1 156 ? 12.774 -2.701 3.825 1.00 91.88 156 ARG A O 1
ATOM 1181 N N . THR A 1 157 ? 13.865 -4.642 4.133 1.00 90.12 157 THR A N 1
ATOM 1182 C CA . THR A 1 157 ? 13.626 -4.760 5.577 1.00 90.12 157 THR A CA 1
ATOM 1183 C C . THR A 1 157 ? 14.977 -4.723 6.273 1.00 90.12 157 THR A C 1
ATOM 1185 O O . THR A 1 157 ? 15.792 -5.620 6.062 1.00 90.12 157 THR A O 1
ATOM 1188 N N . ASP A 1 158 ? 15.225 -3.691 7.078 1.00 91.44 158 ASP A N 1
ATOM 1189 C CA . ASP A 1 158 ? 16.485 -3.541 7.806 1.00 91.44 158 ASP A CA 1
ATOM 1190 C C . ASP A 1 158 ? 16.322 -4.106 9.235 1.00 91.44 158 ASP A C 1
ATOM 1192 O O . ASP A 1 158 ? 15.571 -3.541 10.035 1.00 91.44 158 ASP A O 1
ATOM 1196 N N . PRO A 1 159 ? 16.966 -5.239 9.576 1.00 89.75 159 PRO A N 1
ATOM 1197 C CA . PRO A 1 159 ? 16.830 -5.848 10.896 1.00 89.75 159 PRO A CA 1
ATOM 1198 C C . PRO A 1 159 ? 17.505 -4.992 11.976 1.00 89.75 159 PRO A C 1
ATOM 1200 O O . PRO A 1 159 ? 18.616 -4.496 11.786 1.00 89.75 159 PRO A O 1
ATOM 1203 N N . ALA A 1 160 ? 16.859 -4.873 13.138 1.00 90.38 160 ALA A N 1
ATOM 1204 C CA . ALA A 1 160 ? 17.385 -4.172 14.306 1.00 90.38 160 ALA A CA 1
ATOM 1205 C C . ALA A 1 160 ? 17.324 -5.069 15.551 1.00 90.38 160 ALA A C 1
ATOM 1207 O O . ALA A 1 160 ? 16.393 -5.856 15.710 1.00 90.38 160 ALA A O 1
ATOM 1208 N N . ILE A 1 161 ? 18.321 -4.935 16.428 1.00 89.56 161 ILE A N 1
ATOM 1209 C CA . ILE A 1 161 ? 18.381 -5.604 17.733 1.00 89.56 161 ILE A CA 1
ATOM 1210 C C . ILE A 1 161 ? 18.151 -4.523 18.793 1.00 89.56 161 ILE A C 1
ATOM 1212 O O . ILE A 1 161 ? 18.848 -3.506 18.770 1.00 89.56 161 ILE A O 1
ATOM 1216 N N . ILE A 1 162 ? 17.174 -4.733 19.679 1.00 78.62 162 ILE A N 1
ATOM 1217 C CA . ILE A 1 162 ? 16.832 -3.851 20.805 1.00 78.62 162 ILE A CA 1
ATOM 1218 C C . ILE A 1 162 ? 16.840 -4.627 22.118 1.00 78.62 162 ILE A C 1
ATOM 1220 O O . ILE A 1 162 ? 16.449 -5.816 22.092 1.00 78.62 162 ILE A O 1
#

Solvent-accessible surface area (backbone atoms only — not 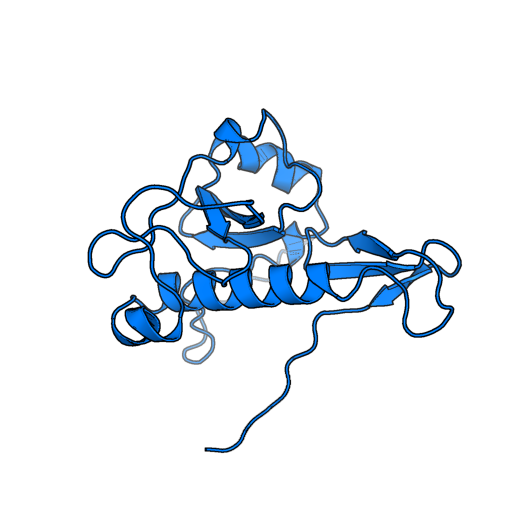comparable to full-atom values): 9592 Å² total; per-residue (Å²): 130,88,77,88,77,76,95,67,84,57,88,90,65,77,61,78,46,46,57,56,69,80,49,36,73,32,66,65,64,50,45,70,39,28,76,67,13,37,22,38,54,28,25,90,83,48,32,30,40,42,57,92,55,41,77,51,63,45,60,36,47,80,82,34,89,54,84,54,94,76,44,27,65,65,22,34,55,92,93,28,38,34,32,25,34,79,39,92,69,84,76,86,54,65,43,34,64,92,77,41,45,93,60,29,50,73,43,52,34,52,51,53,53,50,44,48,52,46,54,55,43,57,77,71,53,54,43,33,92,87,77,65,37,56,37,45,76,36,49,41,48,61,27,29,29,22,74,81,77,63,54,75,46,65,81,83,83,85,90,82,90,132

Sequence (162 aa):
MSRFQLSDTPLLSRAVVDRAEELRGDAAALHDGWSRAQLLRVDRRGQVPVDGDALVFAAAVELGPEPVPGAVFLGVRGDRHVWAVRVLAQTGTVADLRRVGERLDDADAGLMVTAVALLNWHDSAGFSSLDGAPTEPTLSGWSRISTSTGHEEFPRTDPAII

InterPro domains:
  IPR015375 NADH pyrophosphatase-like, N-terminal [PF09296] (65-121)

Mean predicted aligned error: 4.95 Å

Organism: NCBI:txid1441923

Nearest PDB structures (foldseek):
  8zb4-assembly1_A  TM=8.894E-01  e=3.697E-20  Mycobacteroides abscessus
  8zb3-assembly2_C  TM=8.915E-01  e=9.637E-20  Mycobacteroides abscessus
  8zb5-assembly1_B  TM=8.853E-01  e=1.326E-19  Mycobacteroides abscessus
  8zb3-assembly3_E  TM=8.908E-01  e=2.678E-19  Mycobacteroides abscessus
  8zb4-assembly1_B  TM=8.800E-01  e=1.606E-19  Mycobacteroides abscessus

Secondary structure (DSSP, 8-state):
-PPP--SS--TT---SSB--GGGTT-HHHHHHHHTT-EEEEE-TT--EEEETTEE--EEGGGT-SSPPTT-EEEEEETTEEEEEEE-S---SSEE-HHHHTTTS-HHHHHHHHHHHHHHHHHHH-SB-TTT--BEEEEGGGTEEEETTT--EE---------

pLDDT: mean 93.25, std 8.59, range [52.88, 98.69]

Radius of gyration: 16.6 Å; Cα contacts (8 Å, |Δi|>4): 267; chains: 1; bounding box: 37×46×40 Å